Protein AF-A0A6C0FD14-F1 (afdb_monomer_lite)

Organism: NCBI:txid1070528

Sequence (147 aa):
MISNESLFLVFNALVGFFSDIILNIIAKHDIYKPITTLKLYFEDKTMFQAAFYALLTVVIIVGIIMKLFQLFYNKYLPETKKEIFIYFILTFIVGYIGDIVIYKLNIFPLLKTYYRVVGKGLWGSLAILFSVGVSLLGLYIYENNGI

Structure (mmCIF, N/CA/C/O backbone):
data_AF-A0A6C0FD14-F1
#
_entry.id   AF-A0A6C0FD14-F1
#
loop_
_atom_site.group_PDB
_atom_site.id
_atom_site.type_symbol
_atom_site.label_atom_id
_atom_site.label_alt_id
_atom_site.label_comp_id
_atom_site.label_asym_id
_atom_site.label_entity_id
_atom_site.label_seq_id
_atom_site.pdbx_PDB_ins_code
_atom_site.Cartn_x
_atom_site.Cartn_y
_atom_site.Cartn_z
_atom_site.occupancy
_atom_site.B_iso_or_equiv
_atom_site.auth_seq_id
_atom_site.auth_comp_id
_atom_site.auth_asym_id
_atom_site.auth_atom_id
_atom_site.pdbx_PDB_model_num
ATOM 1 N N . MET A 1 1 ? -15.537 20.453 5.844 1.00 65.56 1 MET A N 1
ATOM 2 C CA . MET A 1 1 ? -14.624 19.648 6.681 1.00 65.56 1 MET A CA 1
ATOM 3 C C . MET A 1 1 ? -14.379 18.341 5.951 1.00 65.56 1 MET A C 1
ATOM 5 O O . MET A 1 1 ? -15.350 17.747 5.496 1.00 65.56 1 MET A O 1
ATOM 9 N N . ILE A 1 2 ? -13.120 17.957 5.742 1.00 78.69 2 ILE A N 1
ATOM 10 C CA . ILE A 1 2 ? -12.774 16.654 5.152 1.00 78.69 2 ILE A CA 1
ATOM 11 C C . ILE A 1 2 ? -13.053 15.597 6.228 1.00 78.69 2 ILE A C 1
ATOM 13 O O . ILE A 1 2 ? -12.720 15.824 7.386 1.00 78.69 2 ILE A O 1
ATOM 17 N N . SER A 1 3 ? -13.717 14.493 5.878 1.00 92.19 3 SER A N 1
ATOM 18 C CA . SER A 1 3 ? -13.986 13.418 6.841 1.00 92.19 3 SER A CA 1
ATOM 19 C C . SER A 1 3 ? -12.723 12.594 7.109 1.00 92.19 3 SER A C 1
ATOM 21 O O . SER A 1 3 ? -11.836 12.536 6.251 1.00 92.19 3 SER A O 1
ATOM 23 N N . ASN A 1 4 ? -12.649 11.904 8.248 1.00 93.25 4 ASN A N 1
ATOM 24 C CA . ASN A 1 4 ? -11.488 11.074 8.594 1.00 93.25 4 ASN A CA 1
ATOM 25 C C . ASN A 1 4 ? -11.237 9.967 7.560 1.00 93.25 4 ASN A C 1
ATOM 27 O O . ASN A 1 4 ? -10.092 9.658 7.245 1.00 93.25 4 ASN A O 1
ATOM 31 N N . GLU A 1 5 ? -12.292 9.424 6.952 1.00 94.69 5 GLU A N 1
ATOM 32 C CA . GLU A 1 5 ? -12.212 8.447 5.861 1.00 94.69 5 GLU A CA 1
ATOM 33 C C . GLU A 1 5 ? -11.557 9.042 4.614 1.00 94.69 5 GLU A C 1
ATOM 35 O O . GLU A 1 5 ? -10.702 8.416 3.986 1.00 94.69 5 GLU A O 1
ATOM 40 N N . SER A 1 6 ? -11.949 10.267 4.265 1.00 94.75 6 SER A N 1
ATOM 41 C CA . SER A 1 6 ? -11.404 10.984 3.114 1.00 94.75 6 SER A CA 1
ATOM 42 C C . SER A 1 6 ? -9.935 11.334 3.349 1.00 94.75 6 SER A C 1
ATOM 44 O O . SER A 1 6 ? -9.102 11.125 2.469 1.00 94.75 6 SER A O 1
ATOM 46 N N . LEU A 1 7 ? -9.598 11.799 4.555 1.00 95.56 7 LEU A N 1
ATOM 47 C CA . LEU A 1 7 ? -8.223 12.102 4.943 1.00 95.56 7 LEU A CA 1
ATOM 48 C C . LEU A 1 7 ? -7.353 10.839 4.961 1.00 95.56 7 LEU A C 1
ATOM 50 O O . LEU A 1 7 ? -6.235 10.852 4.452 1.00 95.56 7 LEU A O 1
ATOM 54 N N . PHE A 1 8 ? -7.886 9.725 5.460 1.00 97.19 8 PHE A N 1
ATOM 55 C CA . PHE A 1 8 ? -7.204 8.436 5.458 1.00 97.19 8 PHE A CA 1
ATOM 56 C C . PHE A 1 8 ? -6.884 7.949 4.037 1.00 97.19 8 PHE A C 1
ATOM 58 O O . PHE A 1 8 ? -5.774 7.473 3.782 1.00 97.19 8 PHE A O 1
ATOM 65 N N . LEU A 1 9 ? -7.814 8.100 3.088 1.00 97.50 9 LEU A N 1
ATOM 66 C CA . LEU A 1 9 ? -7.558 7.794 1.677 1.00 97.50 9 LEU A CA 1
ATOM 67 C C . LEU A 1 9 ? -6.499 8.720 1.072 1.00 97.50 9 LEU A C 1
ATOM 69 O O . LEU A 1 9 ? -5.635 8.242 0.338 1.00 97.50 9 LEU A O 1
ATOM 73 N N . VAL A 1 10 ? -6.523 10.014 1.406 1.00 97.00 10 VAL A N 1
ATOM 74 C CA . VAL A 1 10 ? -5.500 10.978 0.969 1.00 97.00 10 VAL A CA 1
ATOM 75 C C . VAL A 1 10 ? -4.124 10.605 1.522 1.00 97.00 10 VAL A C 1
ATOM 77 O O . VAL A 1 10 ? -3.157 10.588 0.766 1.00 97.00 10 VAL A O 1
ATOM 80 N N . PHE A 1 11 ? -4.011 10.239 2.799 1.00 97.62 11 PHE A N 1
ATOM 81 C CA . PHE A 1 11 ? -2.741 9.786 3.372 1.00 97.62 11 PHE A CA 1
ATOM 82 C C . PHE A 1 11 ? -2.216 8.533 2.678 1.00 97.62 11 PHE A C 1
ATOM 84 O O . PHE A 1 11 ? -1.059 8.518 2.265 1.00 97.62 11 PHE A O 1
ATOM 91 N N . ASN A 1 12 ? -3.067 7.534 2.436 1.00 98.38 12 ASN A N 1
ATOM 92 C CA . ASN A 1 12 ? -2.657 6.339 1.698 1.00 98.38 12 ASN A CA 1
ATOM 93 C C . ASN A 1 12 ? -2.224 6.672 0.262 1.00 98.38 12 ASN A C 1
ATOM 95 O O . ASN A 1 12 ? -1.214 6.158 -0.217 1.00 98.38 12 ASN A O 1
ATOM 99 N N . ALA A 1 13 ? -2.948 7.566 -0.415 1.00 97.81 13 ALA A N 1
ATOM 100 C CA . ALA A 1 13 ? -2.601 8.042 -1.750 1.00 97.81 13 ALA A CA 1
ATOM 101 C C . ALA A 1 13 ? -1.205 8.687 -1.779 1.00 97.81 13 ALA A C 1
ATOM 103 O O . ALA A 1 13 ? -0.388 8.356 -2.640 1.00 97.81 13 ALA A O 1
ATOM 104 N N . LEU A 1 14 ? -0.914 9.566 -0.814 1.00 97.94 14 LEU A N 1
ATOM 105 C CA . LEU A 1 14 ? 0.383 10.231 -0.684 1.00 97.94 14 LEU A CA 1
ATOM 106 C C . LEU A 1 14 ? 1.497 9.239 -0.343 1.00 97.94 14 LEU A C 1
ATOM 108 O O . LEU A 1 14 ? 2.557 9.286 -0.967 1.00 97.94 14 LEU A O 1
ATOM 112 N N . VAL A 1 15 ? 1.263 8.316 0.596 1.00 97.88 15 VAL A N 1
ATOM 113 C CA . VAL A 1 15 ? 2.246 7.281 0.945 1.00 97.88 15 VAL A CA 1
ATOM 114 C C . VAL A 1 15 ? 2.561 6.419 -0.275 1.00 97.88 15 VAL A C 1
ATOM 116 O O . VAL A 1 15 ? 3.738 6.214 -0.566 1.00 97.88 15 VAL A O 1
ATOM 119 N N . GLY A 1 16 ? 1.553 5.975 -1.029 1.00 97.44 16 GLY A N 1
ATOM 120 C CA . GLY A 1 16 ? 1.747 5.223 -2.272 1.00 97.44 16 GLY A CA 1
ATOM 121 C C . GLY A 1 16 ? 2.559 5.997 -3.311 1.00 97.44 16 GLY A C 1
ATOM 122 O O . GLY A 1 16 ? 3.534 5.473 -3.847 1.00 97.44 16 GLY A O 1
ATOM 123 N N . PHE A 1 17 ? 2.206 7.263 -3.543 1.00 97.88 17 PHE A N 1
ATOM 124 C CA . PHE A 1 17 ? 2.885 8.132 -4.504 1.00 97.88 17 PHE A CA 1
ATOM 125 C C . PHE A 1 17 ? 4.366 8.344 -4.160 1.00 97.88 17 PHE A C 1
ATOM 127 O O . PHE A 1 17 ? 5.247 8.078 -4.978 1.00 97.88 17 PHE A O 1
ATOM 134 N N . PHE A 1 18 ? 4.666 8.797 -2.940 1.00 97.62 18 PHE A N 1
ATOM 135 C CA . PHE A 1 18 ? 6.042 9.097 -2.543 1.00 97.62 18 PHE A CA 1
ATOM 136 C C . PHE A 1 18 ? 6.886 7.836 -2.349 1.00 97.62 18 PHE A C 1
ATOM 138 O O . PHE A 1 18 ? 8.071 7.848 -2.685 1.00 97.62 18 PHE A O 1
ATOM 145 N N . SER A 1 19 ? 6.296 6.735 -1.873 1.00 96.50 19 SER A N 1
ATOM 146 C CA . SER A 1 19 ? 7.019 5.462 -1.759 1.00 96.50 19 SER A CA 1
ATOM 147 C C . SER A 1 19 ? 7.469 4.955 -3.127 1.00 96.50 19 SER A C 1
ATOM 149 O O . SER A 1 19 ? 8.597 4.489 -3.256 1.00 96.50 19 SER A O 1
ATOM 151 N N . ASP A 1 20 ? 6.637 5.091 -4.163 1.00 95.88 20 ASP A N 1
ATOM 152 C CA . ASP A 1 20 ? 6.995 4.680 -5.523 1.00 95.88 20 ASP A CA 1
ATOM 153 C C . ASP A 1 20 ? 8.093 5.572 -6.132 1.00 95.88 20 ASP A C 1
ATOM 155 O O . ASP A 1 20 ? 9.013 5.064 -6.772 1.00 95.88 20 ASP A O 1
ATOM 159 N N . ILE A 1 21 ? 8.092 6.882 -5.839 1.00 95.94 21 ILE A N 1
ATOM 160 C CA . ILE A 1 21 ? 9.207 7.786 -6.188 1.00 95.94 21 ILE A CA 1
ATOM 161 C C . ILE A 1 21 ? 10.515 7.314 -5.545 1.00 95.94 21 ILE A C 1
ATOM 163 O O . ILE A 1 21 ? 11.538 7.202 -6.225 1.00 95.94 21 ILE A O 1
ATOM 167 N N . ILE A 1 22 ? 10.490 7.022 -4.243 1.00 94.62 22 ILE A N 1
ATOM 168 C CA . ILE A 1 22 ? 11.669 6.549 -3.510 1.00 94.62 22 ILE A CA 1
ATOM 169 C C . ILE A 1 22 ? 12.143 5.209 -4.086 1.00 94.62 22 ILE A C 1
ATOM 171 O O . ILE A 1 22 ? 13.332 5.048 -4.363 1.00 94.62 22 ILE A O 1
ATOM 175 N N . LEU A 1 23 ? 11.228 4.270 -4.344 1.00 93.69 23 LEU A N 1
ATOM 176 C CA . LEU A 1 23 ? 11.544 2.984 -4.969 1.00 93.69 23 LEU A CA 1
ATOM 177 C C . LEU A 1 23 ? 12.154 3.154 -6.364 1.00 93.69 23 LEU A C 1
ATOM 179 O O . LEU A 1 23 ? 13.116 2.457 -6.681 1.00 93.69 23 LEU A O 1
ATOM 183 N N . ASN A 1 24 ? 11.666 4.100 -7.171 1.00 93.94 24 ASN A N 1
ATOM 184 C CA . ASN A 1 24 ? 12.225 4.416 -8.488 1.00 93.94 24 ASN A CA 1
ATOM 185 C C . ASN A 1 24 ? 13.683 4.883 -8.387 1.00 93.94 24 ASN A C 1
ATOM 187 O O . ASN A 1 24 ? 14.538 4.430 -9.151 1.00 93.94 24 ASN A O 1
ATOM 191 N N . ILE A 1 25 ? 13.981 5.754 -7.420 1.00 91.88 25 ILE A N 1
ATOM 192 C CA . ILE A 1 25 ? 15.342 6.241 -7.171 1.00 91.88 25 ILE A CA 1
ATOM 193 C C . ILE A 1 25 ? 16.240 5.087 -6.713 1.00 91.88 25 ILE A C 1
ATOM 195 O O . ILE A 1 25 ? 17.315 4.886 -7.282 1.00 91.88 25 ILE A O 1
ATOM 199 N N . ILE A 1 26 ? 15.804 4.294 -5.731 1.00 92.00 26 ILE A N 1
ATOM 200 C CA . ILE A 1 26 ? 16.597 3.182 -5.181 1.00 92.00 26 ILE A CA 1
ATOM 201 C C . ILE A 1 26 ? 16.857 2.109 -6.249 1.00 92.00 26 ILE A C 1
ATOM 203 O O . ILE A 1 26 ? 17.984 1.629 -6.369 1.00 92.00 26 ILE A O 1
ATOM 207 N N . ALA A 1 27 ? 15.859 1.773 -7.071 1.00 90.88 27 ALA A N 1
ATOM 208 C CA . ALA A 1 27 ? 15.975 0.758 -8.122 1.00 90.88 27 ALA A CA 1
ATOM 209 C C . ALA A 1 27 ? 17.055 1.078 -9.170 1.00 90.88 27 ALA A C 1
ATOM 211 O O . ALA A 1 27 ? 17.569 0.168 -9.820 1.00 90.88 27 ALA A O 1
ATOM 212 N N . LYS A 1 28 ? 17.440 2.351 -9.319 1.00 88.75 28 LYS A N 1
ATOM 213 C CA . LYS A 1 28 ? 18.489 2.785 -10.255 1.00 88.75 28 LYS A CA 1
ATOM 214 C C . LYS A 1 28 ? 19.915 2.623 -9.724 1.00 88.75 28 LYS A C 1
ATOM 216 O O . LYS A 1 28 ? 20.839 2.646 -10.529 1.00 88.75 28 LYS A O 1
ATOM 221 N N . HIS A 1 29 ? 20.097 2.436 -8.417 1.00 85.50 29 HIS A N 1
ATOM 222 C CA . HIS A 1 29 ? 21.415 2.430 -7.766 1.00 85.50 29 HIS A CA 1
ATOM 223 C C . HIS A 1 29 ? 21.971 1.020 -7.479 1.00 85.50 29 HIS A C 1
ATOM 225 O O . HIS A 1 29 ? 22.976 0.897 -6.792 1.00 85.50 29 HIS A O 1
ATOM 231 N N . ASP A 1 30 ? 21.315 -0.035 -7.981 1.00 79.62 30 ASP A N 1
ATOM 232 C CA . ASP A 1 30 ? 21.678 -1.457 -7.810 1.00 79.62 30 ASP A CA 1
ATOM 233 C C . ASP A 1 30 ? 22.083 -1.869 -6.377 1.00 79.62 30 ASP A C 1
ATOM 235 O O . ASP A 1 30 ? 23.007 -2.645 -6.149 1.00 79.62 30 ASP A O 1
ATOM 239 N N . ILE A 1 31 ? 21.382 -1.320 -5.380 1.00 80.06 31 ILE A N 1
ATOM 240 C CA . ILE A 1 31 ? 21.702 -1.520 -3.957 1.00 80.06 31 ILE A CA 1
ATOM 241 C C . ILE A 1 31 ? 21.236 -2.902 -3.474 1.00 80.06 31 ILE A C 1
ATOM 243 O O . ILE A 1 31 ? 21.873 -3.534 -2.634 1.00 80.06 31 ILE A O 1
ATOM 247 N N . TYR A 1 32 ? 20.100 -3.382 -3.987 1.00 81.62 32 TYR A N 1
ATOM 248 C CA . TYR A 1 32 ? 19.479 -4.629 -3.549 1.00 81.62 32 TYR A CA 1
ATOM 249 C C . TYR A 1 32 ? 18.764 -5.306 -4.715 1.00 81.62 32 TYR A C 1
ATOM 251 O O . TYR A 1 32 ? 17.769 -4.784 -5.216 1.00 81.62 32 TYR A O 1
ATOM 259 N N . LYS A 1 33 ? 19.241 -6.495 -5.111 1.00 82.25 33 LYS A N 1
ATOM 260 C CA . LYS A 1 33 ? 18.805 -7.210 -6.327 1.00 82.25 33 LYS A CA 1
ATOM 261 C C . LYS A 1 33 ? 17.280 -7.275 -6.521 1.00 82.25 33 LYS A C 1
ATOM 263 O O . LYS A 1 33 ? 16.829 -6.976 -7.626 1.00 82.25 33 LYS A O 1
ATOM 268 N N . PRO A 1 34 ? 16.464 -7.614 -5.501 1.00 84.88 34 PRO A N 1
ATOM 269 C CA . PRO A 1 34 ? 15.008 -7.542 -5.613 1.00 84.88 34 PRO A CA 1
ATOM 270 C C . PRO A 1 34 ? 14.480 -6.178 -6.059 1.00 84.88 34 PRO A C 1
ATOM 272 O O . PRO A 1 34 ? 13.684 -6.113 -6.990 1.00 84.88 34 PRO A O 1
ATOM 275 N N . ILE A 1 35 ? 14.952 -5.088 -5.455 1.00 84.25 35 ILE A N 1
ATOM 276 C CA . ILE A 1 35 ? 14.527 -3.730 -5.815 1.00 84.25 35 ILE A CA 1
ATOM 277 C C . ILE A 1 35 ? 15.102 -3.331 -7.179 1.00 84.25 35 ILE A C 1
ATOM 279 O O . ILE A 1 35 ? 14.382 -2.742 -7.980 1.00 84.25 35 ILE A O 1
ATOM 283 N N . THR A 1 36 ? 16.338 -3.721 -7.510 1.00 89.50 36 THR A N 1
ATOM 284 C CA . THR A 1 36 ? 16.928 -3.466 -8.836 1.00 89.50 36 THR A CA 1
ATOM 285 C C . THR A 1 36 ? 16.067 -4.045 -9.961 1.00 89.50 36 THR A C 1
ATOM 287 O O . THR A 1 36 ? 15.963 -3.451 -11.031 1.00 89.50 36 THR A O 1
ATOM 290 N N . THR A 1 37 ? 15.376 -5.169 -9.744 1.00 89.19 37 THR A N 1
ATOM 291 C CA . THR A 1 37 ? 14.507 -5.751 -10.786 1.00 89.19 37 THR A CA 1
ATOM 292 C C . THR A 1 37 ? 13.282 -4.891 -11.127 1.00 89.19 37 THR A C 1
ATOM 294 O O . THR A 1 37 ? 12.725 -5.042 -12.216 1.00 89.19 37 THR A O 1
ATOM 297 N N . LEU A 1 38 ? 12.906 -3.934 -10.266 1.00 89.38 38 LEU A N 1
ATOM 298 C CA . LEU A 1 38 ? 11.887 -2.919 -10.567 1.00 89.38 38 LEU A CA 1
ATOM 299 C C . LEU A 1 38 ? 12.374 -1.869 -11.570 1.00 89.38 38 LEU A C 1
ATOM 301 O O . LEU A 1 38 ? 11.550 -1.158 -12.139 1.00 89.38 38 LEU A O 1
ATOM 305 N N . LYS A 1 39 ? 13.682 -1.773 -11.834 1.00 91.00 39 LYS A N 1
ATOM 306 C CA . LYS A 1 39 ? 14.248 -0.812 -12.790 1.00 91.00 39 LYS A CA 1
ATOM 307 C C . LYS A 1 39 ? 13.552 -0.886 -14.149 1.00 91.00 39 LYS A C 1
ATOM 309 O O . LYS A 1 39 ? 13.128 0.141 -14.660 1.00 91.00 39 LYS A O 1
ATOM 314 N N . LEU A 1 40 ? 13.322 -2.098 -14.661 1.00 89.00 40 LEU A N 1
ATOM 315 C CA . LEU A 1 40 ? 12.613 -2.309 -15.928 1.00 89.00 40 LEU A CA 1
ATOM 316 C C . LEU A 1 40 ? 11.184 -1.751 -15.902 1.00 89.00 40 LEU A C 1
ATOM 318 O O . LEU A 1 40 ? 10.734 -1.166 -16.876 1.00 89.00 40 LEU A O 1
ATOM 322 N N . TYR A 1 41 ? 10.472 -1.900 -14.782 1.00 90.12 41 TYR A N 1
ATOM 323 C CA . TYR A 1 41 ? 9.137 -1.323 -14.606 1.00 90.12 41 TYR A CA 1
ATOM 324 C C . TYR A 1 41 ? 9.164 0.214 -14.602 1.00 90.12 41 TYR A C 1
ATOM 326 O O . TYR A 1 41 ? 8.226 0.846 -15.087 1.00 90.12 41 TYR A O 1
ATOM 334 N N . PHE A 1 42 ? 10.230 0.809 -14.067 1.00 92.44 42 PHE A N 1
ATOM 335 C CA . PHE A 1 42 ? 10.390 2.256 -13.946 1.00 92.44 42 PHE A CA 1
ATOM 336 C C . PHE A 1 42 ? 10.984 2.944 -15.178 1.00 92.44 42 PHE A C 1
ATOM 338 O O . PHE A 1 42 ? 10.860 4.159 -15.282 1.00 92.44 42 PHE A O 1
ATOM 345 N N . GLU A 1 43 ? 11.642 2.220 -16.081 1.00 90.50 43 GLU A N 1
ATOM 346 C CA . GLU A 1 43 ? 12.242 2.789 -17.299 1.00 90.50 43 GLU A CA 1
ATOM 347 C C . GLU A 1 43 ? 11.225 3.027 -18.422 1.00 90.50 43 GLU A C 1
ATOM 349 O O . GLU A 1 43 ? 11.418 3.915 -19.245 1.00 90.50 43 GLU A O 1
ATOM 354 N N . ASP A 1 44 ? 10.119 2.283 -18.427 1.00 89.06 44 ASP A N 1
ATOM 355 C CA . ASP A 1 44 ? 9.057 2.356 -19.445 1.00 89.06 44 ASP A CA 1
ATOM 356 C C . ASP A 1 44 ? 8.136 3.578 -19.305 1.00 89.06 44 ASP A C 1
ATOM 358 O O . ASP A 1 44 ? 7.296 3.857 -20.157 1.00 89.06 44 ASP A O 1
ATOM 362 N N . LYS A 1 45 ? 8.269 4.327 -18.210 1.00 90.44 45 LYS A N 1
ATOM 363 C CA . LYS A 1 45 ? 7.394 5.452 -17.880 1.00 90.44 45 LYS A CA 1
ATOM 364 C C . LYS A 1 45 ? 8.122 6.501 -17.066 1.00 90.44 45 LYS A C 1
ATOM 366 O O . LYS A 1 45 ? 9.149 6.241 -16.443 1.00 90.44 45 LYS A O 1
ATOM 371 N N . THR A 1 46 ? 7.581 7.714 -17.044 1.00 93.31 46 THR A N 1
ATOM 372 C CA . THR A 1 46 ? 8.165 8.763 -16.206 1.00 93.31 46 THR A CA 1
ATOM 373 C C . THR A 1 46 ? 7.975 8.430 -14.726 1.00 93.31 46 THR A C 1
ATOM 375 O O . THR A 1 46 ? 7.024 7.751 -14.334 1.00 93.31 46 THR A O 1
ATOM 378 N N . MET A 1 47 ? 8.870 8.942 -13.878 1.00 93.75 47 MET A N 1
ATOM 379 C CA . MET A 1 47 ? 8.781 8.765 -12.423 1.00 93.75 47 MET A CA 1
ATOM 380 C C . MET A 1 47 ? 7.413 9.200 -11.879 1.00 93.75 47 MET A C 1
ATOM 382 O O . MET A 1 47 ? 6.811 8.488 -11.083 1.00 93.75 47 MET A O 1
ATOM 386 N N . PHE A 1 48 ? 6.894 10.332 -12.362 1.00 94.25 48 PHE A N 1
ATOM 387 C CA . PHE A 1 48 ? 5.577 10.828 -11.973 1.00 94.25 48 PHE A CA 1
ATOM 388 C C . PHE A 1 48 ? 4.447 9.887 -12.414 1.00 94.25 48 PHE A C 1
ATOM 390 O O . PHE A 1 48 ? 3.535 9.623 -11.638 1.00 94.25 48 PHE A O 1
ATOM 397 N N . GLN A 1 49 ? 4.505 9.352 -13.640 1.00 95.19 49 GLN A N 1
ATOM 398 C CA . GLN A 1 49 ? 3.504 8.399 -14.134 1.00 95.19 49 GLN A CA 1
ATOM 399 C C . GLN A 1 49 ? 3.483 7.110 -13.307 1.00 95.19 49 GLN A C 1
ATOM 401 O O . GLN A 1 49 ? 2.405 6.642 -12.945 1.00 95.19 49 GLN A O 1
ATOM 406 N N . ALA A 1 50 ? 4.652 6.548 -12.983 1.00 94.19 50 ALA A N 1
ATOM 407 C CA . ALA A 1 50 ? 4.744 5.370 -12.120 1.00 94.19 50 ALA A CA 1
ATOM 408 C C . ALA A 1 50 ? 4.121 5.640 -10.742 1.00 94.19 50 ALA A C 1
ATOM 410 O O . ALA A 1 50 ? 3.230 4.898 -10.319 1.00 94.19 50 ALA A O 1
ATOM 411 N N . ALA A 1 51 ? 4.489 6.767 -10.127 1.00 96.19 51 ALA A N 1
ATOM 412 C CA . ALA A 1 51 ? 3.988 7.164 -8.818 1.00 96.19 51 ALA A CA 1
ATOM 413 C C . ALA A 1 51 ? 2.476 7.408 -8.819 1.00 96.19 51 ALA A C 1
ATOM 415 O O . ALA A 1 51 ? 1.774 7.037 -7.878 1.00 96.19 51 ALA A O 1
ATOM 416 N N . PHE A 1 52 ? 1.945 7.975 -9.902 1.00 96.88 52 PHE A N 1
ATOM 417 C CA . PHE A 1 52 ? 0.511 8.165 -10.072 1.00 96.88 52 PHE A CA 1
ATOM 418 C C . PHE A 1 52 ? -0.240 6.830 -10.205 1.00 96.88 52 PHE A C 1
ATOM 420 O O . PHE A 1 52 ? -1.301 6.656 -9.607 1.00 96.88 52 PHE A O 1
ATOM 427 N N . TYR A 1 53 ? 0.314 5.847 -10.922 1.00 95.44 53 TYR A N 1
ATOM 428 C CA . TYR A 1 53 ? -0.272 4.503 -10.973 1.00 95.44 53 TYR A CA 1
ATOM 429 C C . TYR A 1 53 ? -0.225 3.788 -9.621 1.00 95.44 53 TYR A C 1
ATOM 431 O O . TYR A 1 53 ? -1.193 3.111 -9.261 1.00 95.44 53 TYR A O 1
ATOM 439 N N . ALA A 1 54 ? 0.859 3.953 -8.860 1.00 96.00 54 ALA A N 1
ATOM 440 C CA . ALA A 1 54 ? 0.960 3.425 -7.504 1.00 96.00 54 ALA A CA 1
ATOM 441 C C . ALA A 1 54 ? -0.104 4.048 -6.589 1.00 96.00 54 ALA A C 1
ATOM 443 O O . ALA A 1 54 ? -0.840 3.317 -5.927 1.00 96.00 54 ALA A O 1
ATOM 444 N N . LEU A 1 55 ? -0.265 5.375 -6.636 1.00 97.50 55 LEU A N 1
ATOM 445 C CA . LEU A 1 55 ? -1.323 6.100 -5.928 1.00 97.50 55 LEU A CA 1
ATOM 446 C C . LEU A 1 55 ? -2.707 5.521 -6.238 1.00 97.50 55 LEU A C 1
ATOM 448 O O . LEU A 1 55 ? -3.441 5.167 -5.316 1.00 97.50 55 LEU A O 1
ATOM 452 N N . LEU A 1 56 ? -3.061 5.391 -7.521 1.00 97.50 56 LEU A N 1
ATOM 453 C CA . LEU A 1 56 ? -4.372 4.867 -7.921 1.00 97.50 56 LEU A CA 1
ATOM 454 C C . LEU A 1 56 ? -4.582 3.435 -7.421 1.00 97.50 56 LEU A C 1
ATOM 456 O O . LEU A 1 56 ? -5.648 3.108 -6.901 1.00 97.50 56 LEU A O 1
ATOM 460 N N . THR A 1 57 ? -3.554 2.595 -7.541 1.00 96.69 57 THR A N 1
ATOM 461 C CA . THR A 1 57 ? -3.601 1.199 -7.092 1.00 96.69 57 THR A CA 1
ATOM 462 C C . THR A 1 57 ? -3.844 1.115 -5.585 1.00 96.69 57 THR A C 1
ATOM 464 O O . THR A 1 57 ? -4.719 0.369 -5.145 1.00 96.69 57 THR A O 1
ATOM 467 N N . VAL A 1 58 ? -3.124 1.917 -4.795 1.00 97.94 58 VAL A N 1
ATOM 468 C CA . VAL A 1 58 ? -3.293 1.978 -3.338 1.00 97.94 58 VAL A CA 1
ATOM 469 C C . VAL A 1 58 ? -4.696 2.458 -2.974 1.00 97.94 58 VAL A C 1
ATOM 471 O O . VAL A 1 58 ? -5.361 1.802 -2.178 1.00 97.94 58 VAL A O 1
ATOM 474 N N . VAL A 1 59 ? -5.187 3.541 -3.584 1.00 98.12 59 VAL A N 1
ATOM 475 C CA . VAL A 1 59 ? -6.534 4.076 -3.306 1.00 98.12 59 VAL A CA 1
ATOM 476 C C . VAL A 1 59 ? -7.619 3.036 -3.584 1.00 98.12 59 VAL A C 1
ATOM 478 O O . VAL A 1 59 ? -8.518 2.859 -2.764 1.00 98.12 59 VAL A O 1
ATOM 481 N N . ILE A 1 60 ? -7.525 2.310 -4.702 1.00 97.94 60 ILE A N 1
ATOM 482 C CA . ILE A 1 60 ? -8.496 1.264 -5.053 1.00 97.94 60 ILE A CA 1
ATOM 483 C C . ILE A 1 60 ? -8.466 0.130 -4.023 1.00 97.94 60 ILE A C 1
ATOM 485 O O . ILE A 1 60 ? -9.515 -0.255 -3.503 1.00 97.94 60 ILE A O 1
ATOM 489 N N . ILE A 1 61 ? -7.281 -0.396 -3.699 1.00 98.00 61 ILE A N 1
ATOM 490 C CA . ILE A 1 61 ? -7.145 -1.515 -2.756 1.00 98.00 61 ILE A CA 1
ATOM 491 C C . ILE A 1 61 ? -7.607 -1.103 -1.352 1.00 98.00 61 ILE A C 1
ATOM 493 O O . ILE A 1 61 ? -8.362 -1.838 -0.715 1.00 98.00 61 ILE A O 1
ATOM 497 N N . VAL A 1 62 ? -7.218 0.082 -0.880 1.00 98.25 62 VAL A N 1
ATOM 498 C CA . VAL A 1 62 ? -7.636 0.607 0.428 1.00 98.25 62 VAL A CA 1
ATOM 499 C C . VAL A 1 62 ? -9.142 0.863 0.462 1.00 98.25 62 VAL A C 1
ATOM 501 O O . VAL A 1 62 ? -9.788 0.501 1.442 1.00 98.25 62 VAL A O 1
ATOM 504 N N . GLY A 1 63 ? -9.735 1.382 -0.615 1.00 98.00 63 GLY A N 1
ATOM 505 C CA . GLY A 1 63 ? -11.187 1.534 -0.726 1.00 98.00 63 GLY A CA 1
ATOM 506 C C . GLY A 1 63 ? -11.937 0.203 -0.589 1.00 98.00 63 GLY A C 1
ATOM 507 O O . GLY A 1 63 ? -12.957 0.136 0.101 1.00 98.00 63 GLY A O 1
ATOM 508 N N . ILE A 1 64 ? -11.407 -0.879 -1.173 1.00 98.00 64 ILE A N 1
ATOM 509 C CA . ILE A 1 64 ? -11.951 -2.237 -1.001 1.00 98.00 64 ILE A CA 1
ATOM 510 C C . ILE A 1 64 ? -11.827 -2.691 0.458 1.00 98.00 64 ILE A C 1
ATOM 512 O O . ILE A 1 64 ? -12.797 -3.205 1.015 1.00 98.00 64 ILE A O 1
ATOM 516 N N . ILE A 1 65 ? -10.673 -2.476 1.097 1.00 98.19 65 ILE A N 1
ATOM 517 C CA . ILE A 1 65 ? -10.452 -2.824 2.512 1.00 98.19 65 ILE A CA 1
ATOM 518 C C . ILE A 1 65 ? -11.457 -2.096 3.409 1.00 98.19 65 ILE A C 1
ATOM 520 O O . ILE A 1 65 ? -12.124 -2.740 4.216 1.00 98.19 65 ILE A O 1
ATOM 524 N N . MET A 1 66 ? -11.620 -0.784 3.227 1.00 98.12 66 MET A N 1
ATOM 525 C CA . MET A 1 66 ? -12.573 0.032 3.987 1.00 98.12 66 MET A CA 1
ATOM 526 C C . MET A 1 66 ? -14.005 -0.478 3.818 1.00 98.12 66 MET A C 1
ATOM 528 O O . MET A 1 66 ? -14.751 -0.569 4.791 1.00 98.12 66 MET A O 1
ATOM 532 N N . LYS A 1 67 ? -14.400 -0.846 2.593 1.00 97.81 67 LYS A N 1
ATOM 533 C CA . LYS A 1 67 ? -15.730 -1.406 2.323 1.00 97.81 67 LYS A CA 1
ATOM 534 C C . LYS A 1 67 ? -15.936 -2.766 2.972 1.00 97.81 67 LYS A C 1
ATOM 536 O O . LYS A 1 67 ? -16.982 -2.990 3.571 1.00 97.81 67 LYS A O 1
ATOM 541 N N . LEU A 1 68 ? -14.951 -3.655 2.898 1.00 97.44 68 LEU A N 1
ATOM 542 C CA . LEU A 1 68 ? -15.018 -4.947 3.577 1.00 97.44 68 LEU A CA 1
ATOM 543 C C . LEU A 1 68 ? -15.104 -4.763 5.093 1.00 97.44 68 LEU A C 1
ATOM 545 O O . LEU A 1 68 ? -15.936 -5.396 5.733 1.00 97.44 68 LEU A O 1
ATOM 549 N N . PHE A 1 69 ? -14.317 -3.853 5.662 1.00 97.62 69 PHE A N 1
ATOM 550 C CA . PHE A 1 69 ? -14.374 -3.549 7.088 1.00 97.62 69 PHE A CA 1
ATOM 551 C C . PHE A 1 69 ? -15.741 -2.985 7.504 1.00 97.62 69 PHE A C 1
ATOM 553 O O . PHE A 1 69 ? -16.305 -3.431 8.505 1.00 97.62 69 PHE A O 1
ATOM 560 N N . GLN A 1 70 ? -16.329 -2.107 6.683 1.00 97.25 70 GLN A N 1
ATOM 561 C CA . GLN A 1 70 ? -17.687 -1.594 6.878 1.00 97.25 70 GLN A CA 1
ATOM 562 C C . GLN A 1 70 ? -18.727 -2.716 6.943 1.00 97.25 70 GLN A C 1
ATOM 564 O O . GLN A 1 70 ? -19.619 -2.657 7.784 1.00 97.25 70 GLN A O 1
ATOM 569 N N . LEU A 1 71 ? -18.609 -3.754 6.112 1.00 96.56 71 LEU A N 1
ATOM 570 C CA . LEU A 1 71 ? -19.537 -4.889 6.146 1.00 96.56 71 LEU A CA 1
ATOM 571 C C . LEU A 1 71 ? -19.459 -5.685 7.458 1.00 96.56 71 LEU A C 1
ATOM 573 O O . LEU A 1 71 ? -20.469 -6.238 7.883 1.00 96.56 71 LEU A O 1
ATOM 577 N N . PHE A 1 72 ? -18.293 -5.733 8.110 1.00 94.31 72 PHE A N 1
ATOM 578 C CA . PHE A 1 72 ? -18.105 -6.472 9.364 1.00 94.31 72 PHE A CA 1
ATOM 579 C C . PHE A 1 72 ? -18.387 -5.640 10.624 1.00 94.31 72 PHE A C 1
ATOM 581 O O . PHE A 1 72 ? -18.862 -6.192 11.614 1.00 94.31 72 PHE A O 1
ATOM 588 N N . TYR A 1 73 ? -18.090 -4.336 10.604 1.00 95.12 73 TYR A N 1
ATOM 589 C CA . TYR A 1 73 ? -18.109 -3.467 11.793 1.00 95.12 73 TYR A CA 1
ATOM 590 C C . TYR A 1 73 ? -19.053 -2.262 11.688 1.00 95.12 73 TYR A C 1
ATOM 592 O O . TYR A 1 73 ? -19.143 -1.480 12.630 1.00 95.12 73 TYR A O 1
ATOM 600 N N . ASN A 1 74 ? -19.753 -2.093 10.561 1.00 95.50 74 ASN A N 1
ATOM 601 C CA . ASN A 1 74 ? -20.629 -0.952 10.262 1.00 95.50 74 ASN A CA 1
ATOM 602 C C . ASN A 1 74 ? -19.938 0.430 10.340 1.00 95.50 74 ASN A C 1
ATOM 604 O O . ASN A 1 74 ? -20.590 1.454 10.529 1.00 95.50 74 ASN A O 1
ATOM 608 N N . LYS A 1 75 ? -18.612 0.462 10.171 1.00 95.25 75 LYS A N 1
ATOM 609 C CA . LYS A 1 75 ? -17.771 1.667 10.089 1.00 95.25 75 LYS A CA 1
ATOM 610 C C . LYS A 1 75 ? -16.581 1.423 9.166 1.00 95.25 75 LYS A C 1
ATOM 612 O O . LYS A 1 75 ? -16.194 0.278 8.959 1.00 95.25 75 LYS A O 1
ATOM 617 N N . TYR A 1 76 ? -16.009 2.480 8.596 1.00 96.06 76 TYR A N 1
ATOM 618 C CA . TYR A 1 76 ? -14.938 2.359 7.596 1.00 96.06 76 TYR A CA 1
ATOM 619 C C . TYR A 1 76 ? -13.531 2.262 8.183 1.00 96.06 76 TYR A C 1
ATOM 621 O O . TYR A 1 76 ? -12.639 1.746 7.513 1.00 96.06 76 TYR A O 1
ATOM 629 N N . LEU A 1 77 ? -13.333 2.761 9.404 1.00 96.81 77 LEU A N 1
ATOM 630 C CA . LEU A 1 77 ? -12.034 2.832 10.063 1.00 96.81 77 LEU A CA 1
ATOM 631 C C . LEU A 1 77 ? -12.073 2.120 11.421 1.00 96.81 77 LEU A C 1
ATOM 633 O O . LEU A 1 77 ? -13.124 2.088 12.069 1.00 96.81 77 LEU A O 1
ATOM 637 N N . PRO A 1 78 ? -10.951 1.525 11.854 1.00 96.81 78 PRO A N 1
ATOM 638 C CA . PRO A 1 78 ? -10.850 0.903 13.163 1.00 96.81 78 PRO A CA 1
ATOM 639 C C . PRO A 1 78 ? -10.638 1.963 14.254 1.00 96.81 78 PRO A C 1
ATOM 641 O O . PRO A 1 78 ? -9.876 2.906 14.072 1.00 96.81 78 PRO A O 1
ATOM 644 N N . GLU A 1 79 ? -11.251 1.765 15.416 1.00 93.94 79 GLU A N 1
ATOM 645 C CA . GLU A 1 79 ? -11.160 2.672 16.575 1.00 93.94 79 GLU A CA 1
ATOM 646 C C . GLU A 1 79 ? -10.543 1.964 17.788 1.00 93.94 79 GLU A C 1
ATOM 648 O O . GLU A 1 79 ? -9.833 2.566 18.592 1.00 93.94 79 GLU A O 1
ATOM 653 N N . THR A 1 80 ? -10.784 0.657 17.933 1.00 95.19 80 THR A N 1
ATOM 654 C CA . THR A 1 80 ? -10.251 -0.126 19.056 1.00 95.19 80 THR A CA 1
ATOM 655 C C . THR A 1 80 ? -8.992 -0.898 18.668 1.00 95.19 80 THR A C 1
ATOM 657 O O . THR A 1 80 ? -8.803 -1.291 17.520 1.00 95.19 80 THR A O 1
ATOM 660 N N . LYS A 1 81 ? -8.134 -1.225 19.645 1.00 94.31 81 LYS A N 1
ATOM 661 C CA . LYS A 1 81 ? -6.922 -2.039 19.402 1.00 94.31 81 LYS A CA 1
ATOM 662 C C . LYS A 1 81 ? -7.230 -3.377 18.715 1.00 94.31 81 LYS A C 1
ATOM 664 O O . LYS A 1 81 ? -6.471 -3.824 17.860 1.00 94.31 81 LYS A O 1
ATOM 669 N N . LYS A 1 82 ? -8.355 -4.005 19.077 1.00 96.06 82 LYS A N 1
ATOM 670 C CA . LYS A 1 82 ? -8.818 -5.261 18.468 1.00 96.06 82 LYS A CA 1
ATOM 671 C C . LYS A 1 82 ? -9.209 -5.056 17.006 1.00 96.06 82 LYS A C 1
ATOM 673 O O . LYS A 1 82 ? -8.852 -5.868 16.159 1.00 96.06 82 LYS A O 1
ATOM 678 N N . GLU A 1 83 ? -9.918 -3.973 16.713 1.00 97.19 83 GLU A N 1
ATOM 679 C CA . GLU A 1 83 ? -10.288 -3.610 15.348 1.00 97.19 83 GLU A CA 1
ATOM 680 C C . GLU A 1 83 ? -9.070 -3.276 14.499 1.00 97.19 83 GLU A C 1
ATOM 682 O O . GLU A 1 83 ? -9.002 -3.763 13.383 1.00 97.19 83 GLU A O 1
ATOM 687 N N . ILE A 1 84 ? -8.085 -2.537 15.021 1.00 97.12 84 ILE A N 1
ATOM 688 C CA . ILE A 1 84 ? -6.835 -2.230 14.304 1.00 97.12 84 ILE A CA 1
ATOM 689 C C . ILE A 1 84 ? -6.114 -3.524 13.915 1.00 97.12 84 ILE A C 1
ATOM 691 O O . ILE A 1 84 ? -5.691 -3.685 12.772 1.00 97.12 84 ILE A O 1
ATOM 695 N N . PHE A 1 85 ? -6.015 -4.478 14.844 1.00 97.50 85 PHE A N 1
ATOM 696 C CA . PHE A 1 85 ? -5.407 -5.777 14.564 1.00 97.50 85 PHE A CA 1
ATOM 697 C C . PHE A 1 85 ? -6.141 -6.528 13.440 1.00 97.50 85 PHE A C 1
ATOM 699 O O . PHE A 1 85 ? -5.514 -7.027 12.506 1.00 97.50 85 PHE A O 1
ATOM 706 N N . ILE A 1 86 ? -7.475 -6.558 13.484 1.00 97.25 86 ILE A N 1
ATOM 707 C CA . ILE A 1 86 ? -8.302 -7.190 12.445 1.00 97.25 86 ILE A CA 1
ATOM 708 C C . ILE A 1 86 ? -8.203 -6.427 11.119 1.00 97.25 86 ILE A C 1
ATOM 710 O O . ILE A 1 86 ? -8.128 -7.047 10.059 1.00 97.25 86 ILE A O 1
ATOM 714 N N . TYR A 1 87 ? -8.129 -5.099 11.169 1.00 97.94 87 TYR A N 1
ATOM 715 C CA . TYR A 1 87 ? -7.951 -4.234 10.010 1.00 97.94 87 TYR A CA 1
ATOM 716 C C . TYR A 1 87 ? -6.624 -4.529 9.308 1.00 97.94 87 TYR A C 1
ATOM 718 O O . TYR A 1 87 ? -6.592 -4.626 8.084 1.00 97.94 87 TYR A O 1
ATOM 726 N N . PHE A 1 88 ? -5.541 -4.765 10.055 1.00 98.38 88 PHE A N 1
ATOM 727 C CA . PHE A 1 88 ? -4.258 -5.191 9.490 1.00 98.38 88 PHE A CA 1
ATOM 728 C C . PHE A 1 88 ? -4.307 -6.589 8.874 1.00 98.38 88 PHE A C 1
ATOM 730 O O . PHE A 1 88 ? -3.764 -6.780 7.786 1.00 98.38 88 PHE A O 1
ATOM 737 N N . ILE A 1 89 ? -4.994 -7.549 9.498 1.00 98.00 89 ILE A N 1
ATOM 738 C CA . ILE A 1 89 ? -5.198 -8.878 8.897 1.00 98.00 89 ILE A CA 1
ATOM 739 C C . ILE A 1 89 ? -5.964 -8.754 7.577 1.00 98.00 89 ILE A C 1
ATOM 741 O O . ILE A 1 89 ? -5.539 -9.299 6.559 1.00 98.00 89 ILE A O 1
ATOM 745 N N . LEU A 1 90 ? -7.066 -8.002 7.574 1.00 97.75 90 LEU A N 1
ATOM 746 C CA . LEU A 1 90 ? -7.864 -7.753 6.377 1.00 97.75 90 LEU A CA 1
ATOM 747 C C . LEU A 1 90 ? -7.027 -7.065 5.294 1.00 97.75 90 LEU A C 1
ATOM 749 O O . LEU A 1 90 ? -7.044 -7.484 4.140 1.00 97.75 90 LEU A O 1
ATOM 753 N N . THR A 1 91 ? -6.245 -6.05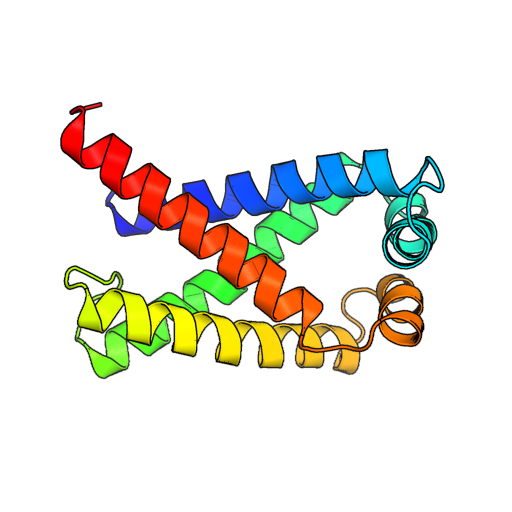8 5.680 1.00 98.31 91 THR A N 1
ATOM 754 C CA . THR A 1 91 ? -5.325 -5.335 4.796 1.00 98.31 91 THR A CA 1
ATOM 755 C C . THR A 1 91 ? -4.317 -6.278 4.152 1.00 98.31 91 THR A C 1
ATOM 757 O O . THR A 1 91 ? -4.133 -6.242 2.936 1.00 98.31 91 THR A O 1
ATOM 760 N N . PHE A 1 92 ? -3.703 -7.159 4.941 1.00 98.25 92 PHE A N 1
ATOM 761 C CA . PHE A 1 92 ? -2.752 -8.143 4.440 1.00 98.25 92 PHE A CA 1
ATOM 762 C C . PHE A 1 92 ? -3.413 -9.102 3.441 1.00 98.25 92 PHE A C 1
ATOM 764 O O . PHE A 1 92 ? -2.896 -9.294 2.342 1.00 98.25 92 PHE A O 1
ATOM 771 N N . ILE A 1 93 ? -4.583 -9.657 3.776 1.00 98.19 93 ILE A N 1
ATOM 772 C CA . ILE A 1 93 ? -5.318 -10.590 2.906 1.00 98.19 93 ILE A CA 1
ATOM 773 C C . ILE A 1 93 ? -5.712 -9.916 1.588 1.00 98.19 93 ILE A C 1
ATOM 775 O O . ILE A 1 93 ? -5.436 -10.447 0.510 1.00 98.19 93 ILE A O 1
ATOM 779 N N . VAL A 1 94 ? -6.339 -8.740 1.652 1.00 98.06 94 VAL A N 1
ATOM 780 C CA . VAL A 1 94 ? -6.815 -8.025 0.460 1.00 98.06 94 VAL A CA 1
ATOM 781 C C . VAL A 1 94 ? -5.640 -7.538 -0.383 1.00 98.06 94 VAL A C 1
ATOM 783 O O . VAL A 1 94 ? -5.676 -7.684 -1.602 1.00 98.06 94 VAL A O 1
ATOM 786 N N . GLY A 1 95 ? -4.570 -7.036 0.239 1.00 97.94 95 GLY A N 1
ATOM 787 C CA . GLY A 1 95 ? -3.344 -6.656 -0.459 1.00 97.94 95 GLY A CA 1
ATOM 788 C C . GLY A 1 95 ? -2.680 -7.843 -1.161 1.00 97.94 95 GLY A C 1
ATOM 789 O O . GLY A 1 95 ? -2.273 -7.723 -2.314 1.00 97.94 95 GLY A O 1
ATOM 790 N N . TYR A 1 96 ? -2.645 -9.015 -0.519 1.00 97.94 96 TYR A N 1
ATOM 791 C CA . TYR A 1 96 ? -2.099 -10.243 -1.105 1.00 97.94 96 TYR A CA 1
ATOM 792 C C . TYR A 1 96 ? -2.895 -10.685 -2.338 1.00 97.94 96 TYR A C 1
ATOM 794 O O . TYR A 1 96 ? -2.325 -10.996 -3.388 1.00 97.94 96 TYR A O 1
ATOM 802 N N . ILE A 1 97 ? -4.226 -10.681 -2.233 1.00 97.56 97 ILE A N 1
ATOM 803 C CA . ILE A 1 97 ? -5.116 -11.003 -3.354 1.00 97.56 97 ILE A CA 1
ATOM 804 C C . ILE A 1 97 ? -4.965 -9.963 -4.468 1.00 97.56 97 ILE A C 1
ATOM 806 O O . ILE A 1 97 ? -4.829 -10.343 -5.631 1.00 97.56 97 ILE A O 1
ATOM 810 N N . GLY A 1 98 ? -4.946 -8.674 -4.126 1.00 96.19 98 GLY A N 1
ATOM 811 C CA . GLY A 1 98 ? -4.783 -7.573 -5.074 1.00 96.19 98 GLY A CA 1
ATOM 812 C C . GLY A 1 98 ? -3.500 -7.702 -5.892 1.00 96.19 98 GLY A C 1
ATOM 813 O O . GLY A 1 98 ? -3.543 -7.633 -7.118 1.00 96.19 98 GLY A O 1
ATOM 814 N N . ASP A 1 99 ? -2.381 -8.007 -5.240 1.00 95.62 99 ASP A N 1
ATOM 815 C CA . ASP A 1 99 ? -1.090 -8.214 -5.902 1.00 95.62 99 ASP A CA 1
ATOM 816 C C . ASP A 1 99 ? -1.112 -9.422 -6.861 1.00 95.62 99 ASP A C 1
ATOM 818 O O . ASP A 1 99 ? -0.607 -9.371 -7.987 1.00 95.62 99 ASP A O 1
ATOM 822 N N . ILE A 1 100 ? -1.794 -10.509 -6.477 1.00 95.50 100 ILE A N 1
ATOM 823 C CA . ILE A 1 100 ? -2.020 -11.656 -7.370 1.00 95.50 100 ILE A CA 1
ATOM 824 C C . ILE A 1 100 ? -2.897 -11.276 -8.567 1.00 95.50 100 ILE A C 1
ATOM 826 O O . ILE A 1 100 ? -2.632 -11.745 -9.679 1.00 95.50 100 ILE A O 1
ATOM 830 N N . VAL A 1 101 ? -3.939 -10.470 -8.362 1.00 95.88 101 VAL A N 1
ATOM 831 C CA . VAL A 1 101 ? -4.837 -10.009 -9.430 1.00 95.88 101 VAL A CA 1
ATOM 832 C C . VAL A 1 101 ? -4.081 -9.120 -10.416 1.00 95.88 101 VAL A C 1
ATOM 834 O O . VAL A 1 101 ? -4.160 -9.376 -11.617 1.00 95.88 101 VAL A O 1
ATOM 837 N N . ILE A 1 102 ? -3.278 -8.168 -9.933 1.00 94.00 102 ILE A N 1
ATOM 838 C CA . ILE A 1 102 ? -2.405 -7.312 -10.756 1.00 94.00 102 ILE A CA 1
ATOM 839 C C . ILE A 1 102 ? -1.506 -8.164 -11.655 1.00 94.00 102 ILE A C 1
ATOM 841 O O . ILE A 1 102 ? -1.433 -7.941 -12.869 1.00 94.00 102 ILE A O 1
ATOM 845 N N . TYR A 1 103 ? -0.876 -9.191 -11.081 1.00 94.44 103 TYR A N 1
ATOM 846 C CA . TYR A 1 103 ? -0.049 -10.130 -11.831 1.00 94.44 103 TYR A CA 1
ATOM 847 C C . TYR A 1 103 ? -0.849 -10.923 -12.876 1.00 94.44 103 TYR A C 1
ATOM 849 O O . TYR A 1 103 ? -0.433 -11.018 -14.036 1.00 94.44 103 TYR A O 1
ATOM 857 N N . LYS A 1 104 ? -1.978 -11.525 -12.473 1.00 93.69 104 LYS A N 1
ATOM 858 C CA . LYS A 1 104 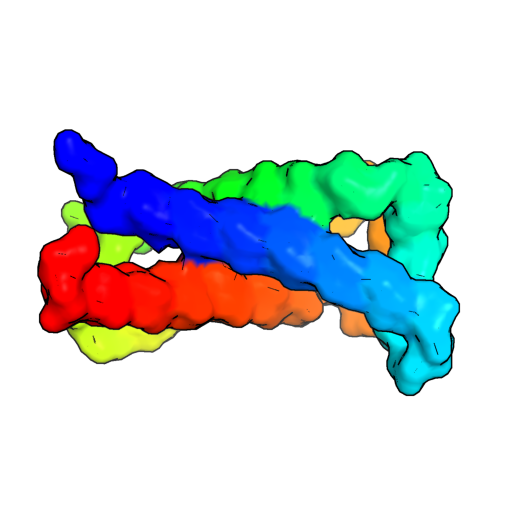? -2.786 -12.409 -13.332 1.00 93.69 104 LYS A CA 1
ATOM 859 C C . LYS A 1 104 ? -3.417 -11.653 -14.498 1.00 93.69 104 LYS A C 1
ATOM 861 O O . LYS A 1 104 ? -3.409 -12.169 -15.610 1.00 93.69 104 LYS A O 1
ATOM 866 N N . LEU A 1 105 ? -3.915 -10.443 -14.253 1.00 94.06 105 LEU A N 1
ATOM 867 C CA . LEU A 1 105 ? -4.521 -9.583 -15.271 1.00 94.06 105 LEU A CA 1
ATOM 868 C C . LEU A 1 105 ? -3.489 -8.824 -16.110 1.00 94.06 105 LEU A C 1
ATOM 870 O O . LEU A 1 105 ? -3.868 -8.136 -17.051 1.00 94.06 105 LEU A O 1
ATOM 874 N N . ASN A 1 106 ? -2.192 -8.961 -15.808 1.00 92.44 106 ASN A N 1
ATOM 875 C CA . ASN A 1 106 ? -1.118 -8.282 -16.530 1.00 92.44 106 ASN A CA 1
ATOM 876 C C . ASN A 1 106 ? -1.284 -6.751 -16.561 1.00 92.44 106 ASN A C 1
ATOM 878 O O . ASN A 1 106 ? -0.941 -6.123 -17.560 1.00 92.44 106 ASN A O 1
ATOM 882 N N . ILE A 1 107 ? -1.796 -6.160 -15.473 1.00 90.44 107 ILE A N 1
ATOM 883 C CA . ILE A 1 107 ? -2.057 -4.710 -15.384 1.00 90.44 107 ILE A CA 1
ATOM 884 C C . ILE A 1 107 ? -0.757 -3.920 -15.598 1.00 90.44 107 ILE A C 1
ATOM 886 O O . ILE A 1 107 ? -0.750 -2.896 -16.273 1.00 90.44 107 ILE A O 1
ATOM 890 N N . PHE A 1 108 ? 0.361 -4.443 -15.082 1.00 91.56 108 PHE A N 1
ATOM 891 C CA . PHE A 1 108 ? 1.701 -3.893 -15.283 1.00 91.56 108 PHE A CA 1
ATOM 892 C C . PHE A 1 108 ? 2.633 -4.958 -15.887 1.00 91.56 108 PHE A C 1
ATOM 894 O O . PHE A 1 108 ? 3.222 -5.748 -15.143 1.00 91.56 108 PHE A O 1
ATOM 901 N N . PRO A 1 109 ? 2.802 -5.005 -17.223 1.00 89.06 109 PRO A N 1
ATOM 902 C CA . PRO A 1 109 ? 3.544 -6.078 -17.887 1.00 89.06 109 PRO A CA 1
ATOM 903 C C . PRO A 1 109 ? 4.986 -6.241 -17.401 1.00 89.06 109 PRO A C 1
ATOM 905 O O . PRO A 1 109 ? 5.429 -7.358 -17.138 1.00 89.06 109 PRO A O 1
ATOM 908 N N . LEU A 1 110 ? 5.699 -5.131 -17.206 1.00 91.69 110 LEU A N 1
ATOM 909 C CA . LEU A 1 110 ? 7.105 -5.135 -16.790 1.00 91.69 110 LEU A CA 1
ATOM 910 C C . LEU A 1 110 ? 7.300 -5.472 -15.307 1.00 91.69 110 LEU A C 1
ATOM 912 O O . LEU A 1 110 ? 8.365 -5.947 -14.914 1.00 91.69 110 LEU A O 1
ATOM 916 N N . LEU A 1 111 ? 6.246 -5.341 -14.494 1.00 89.88 111 LEU A N 1
ATOM 917 C CA . LEU A 1 111 ? 6.262 -5.763 -13.093 1.00 89.88 111 LEU A CA 1
ATOM 918 C C . LEU A 1 111 ? 6.369 -7.294 -12.962 1.00 89.88 111 LEU A C 1
ATOM 920 O O . LEU A 1 111 ? 6.836 -7.807 -11.948 1.00 89.88 111 LEU A O 1
ATOM 924 N N . LYS A 1 112 ? 6.024 -8.057 -14.012 1.00 89.88 112 LYS A N 1
ATOM 925 C CA . LYS A 1 112 ? 6.216 -9.519 -14.037 1.00 89.88 112 LYS A CA 1
ATOM 926 C C . LYS A 1 112 ? 7.664 -9.937 -13.824 1.00 89.88 112 LYS A C 1
ATOM 928 O O . LYS A 1 112 ? 7.884 -11.002 -13.250 1.00 89.88 112 LYS A O 1
ATOM 933 N N . THR A 1 113 ? 8.634 -9.134 -14.255 1.00 89.50 113 THR A N 1
ATOM 934 C CA . THR A 1 113 ? 10.052 -9.446 -14.043 1.00 89.50 113 THR A CA 1
ATOM 935 C C . THR A 1 113 ? 10.404 -9.406 -12.561 1.00 89.50 113 THR A C 1
ATOM 937 O O . THR A 1 113 ? 11.035 -10.337 -12.071 1.00 89.50 113 THR A O 1
ATOM 940 N N . TYR A 1 114 ? 9.898 -8.409 -11.831 1.00 90.88 114 TYR A N 1
ATOM 941 C CA . TYR A 1 114 ? 10.015 -8.338 -10.375 1.00 90.88 114 TYR A CA 1
ATOM 942 C C . TYR A 1 114 ? 9.353 -9.546 -9.699 1.00 90.88 114 TYR A C 1
ATOM 944 O O . TYR A 1 114 ? 9.994 -10.266 -8.932 1.00 90.88 114 TYR A O 1
ATOM 952 N N . TYR A 1 115 ? 8.107 -9.861 -10.069 1.00 90.88 115 TYR A N 1
ATOM 953 C CA . TYR A 1 115 ? 7.384 -11.001 -9.494 1.00 90.88 115 TYR A CA 1
ATOM 954 C C . TYR A 1 115 ? 8.060 -12.359 -9.725 1.00 90.88 115 TYR A C 1
ATOM 956 O O . TYR A 1 115 ? 7.872 -13.271 -8.921 1.00 90.88 115 TYR A O 1
ATOM 964 N N . ARG A 1 116 ? 8.841 -12.524 -10.800 1.00 89.88 116 ARG A N 1
ATOM 965 C CA . ARG A 1 116 ? 9.627 -13.748 -11.035 1.00 89.88 116 ARG A CA 1
ATOM 966 C C . ARG A 1 116 ? 10.775 -13.912 -10.040 1.00 89.88 116 ARG A C 1
ATOM 968 O O . ARG A 1 116 ? 11.163 -15.043 -9.779 1.00 89.88 116 ARG A O 1
ATOM 975 N N . VAL A 1 117 ? 11.310 -12.813 -9.509 1.00 90.69 117 VAL A N 1
ATOM 976 C CA . VAL A 1 117 ? 12.423 -12.836 -8.549 1.00 90.69 117 VAL A CA 1
ATOM 977 C C . VAL A 1 117 ? 11.917 -13.014 -7.126 1.00 90.69 117 VAL A C 1
ATOM 979 O O . VAL A 1 117 ? 12.448 -13.831 -6.381 1.00 90.69 117 VAL A O 1
ATOM 982 N N . VAL A 1 118 ? 10.896 -12.250 -6.744 1.00 89.62 118 VAL A N 1
ATOM 983 C CA . VAL A 1 118 ? 10.482 -12.142 -5.337 1.00 89.62 118 VAL A CA 1
ATOM 984 C C . VAL A 1 118 ? 9.183 -12.870 -4.996 1.00 89.62 118 VAL A C 1
ATOM 986 O O . VAL A 1 118 ? 8.825 -12.980 -3.825 1.00 89.62 118 VAL A O 1
ATOM 989 N N . GLY A 1 119 ? 8.469 -13.356 -6.012 1.00 91.06 119 GLY A N 1
ATOM 990 C CA . GLY A 1 119 ? 7.114 -13.871 -5.874 1.00 91.06 119 GLY A CA 1
ATOM 991 C C . GLY A 1 119 ? 6.048 -12.770 -5.849 1.00 91.06 119 GLY A C 1
ATOM 992 O O . GLY A 1 119 ? 6.317 -11.595 -5.620 1.00 91.06 119 GLY A O 1
ATOM 993 N N . LYS A 1 120 ? 4.803 -13.173 -6.099 1.00 92.00 120 LYS A N 1
ATOM 994 C CA . LYS A 1 120 ? 3.601 -12.324 -6.032 1.00 92.00 120 LYS A CA 1
ATOM 995 C C . LYS A 1 120 ? 2.844 -12.559 -4.724 1.00 92.00 120 LYS A C 1
ATOM 997 O O . LYS A 1 120 ? 2.942 -13.638 -4.139 1.00 92.00 120 LYS A O 1
ATOM 1002 N N . GLY A 1 121 ? 2.054 -11.587 -4.301 1.00 93.44 121 GLY A N 1
ATOM 1003 C CA . GLY A 1 121 ? 1.242 -11.616 -3.089 1.00 93.44 121 GLY A CA 1
ATOM 1004 C C . GLY A 1 121 ? 1.928 -10.913 -1.922 1.00 93.44 121 GLY A C 1
ATOM 1005 O O . GLY A 1 121 ? 1.462 -9.874 -1.462 1.00 93.44 121 GLY A O 1
ATOM 1006 N N . LEU A 1 122 ? 3.040 -11.475 -1.434 1.00 94.19 122 LEU A N 1
ATOM 1007 C CA . LEU A 1 122 ? 3.656 -11.037 -0.177 1.00 94.19 122 LEU A CA 1
ATOM 1008 C C . LEU A 1 122 ? 4.102 -9.567 -0.220 1.00 94.19 122 LEU A C 1
ATOM 1010 O O . LEU A 1 122 ? 3.695 -8.783 0.632 1.00 94.19 122 LEU A O 1
ATOM 1014 N N . TRP A 1 123 ? 4.893 -9.172 -1.217 1.00 93.56 123 TRP A N 1
ATOM 1015 C CA . TRP A 1 123 ? 5.438 -7.812 -1.285 1.00 93.56 123 TRP A CA 1
ATOM 1016 C C . TRP A 1 123 ? 4.361 -6.754 -1.516 1.00 93.56 123 TRP A C 1
ATOM 1018 O O . TRP A 1 123 ? 4.388 -5.720 -0.851 1.00 93.56 123 TRP A O 1
ATOM 1028 N N . GLY A 1 124 ? 3.364 -7.037 -2.361 1.00 93.56 124 GLY A N 1
ATOM 1029 C CA . GLY A 1 124 ? 2.210 -6.151 -2.503 1.00 93.56 124 GLY A CA 1
ATOM 1030 C C . GLY A 1 124 ? 1.403 -6.035 -1.208 1.00 93.56 124 GLY A C 1
ATOM 1031 O O . GLY A 1 124 ? 1.065 -4.928 -0.798 1.00 93.56 124 GLY A O 1
ATOM 1032 N N . SER A 1 125 ? 1.169 -7.144 -0.496 1.00 96.69 125 SER A N 1
ATOM 1033 C CA . SER A 1 125 ? 0.469 -7.109 0.798 1.00 96.69 125 SER A CA 1
ATOM 1034 C C . SER A 1 125 ? 1.203 -6.270 1.845 1.00 96.69 125 SER A C 1
ATOM 1036 O O . SER A 1 125 ? 0.574 -5.469 2.533 1.00 96.69 125 SER A O 1
ATOM 1038 N N . LEU A 1 126 ? 2.532 -6.390 1.920 1.00 96.69 126 LEU A N 1
ATOM 1039 C CA . LEU A 1 126 ? 3.362 -5.613 2.837 1.00 96.69 126 LEU A CA 1
ATOM 1040 C C . LEU A 1 126 ? 3.383 -4.127 2.465 1.00 96.69 126 LEU A C 1
ATOM 1042 O O . LEU A 1 126 ? 3.341 -3.290 3.361 1.00 96.69 126 LEU A O 1
ATOM 1046 N N . ALA A 1 127 ? 3.390 -3.790 1.172 1.00 96.00 127 ALA A N 1
ATOM 1047 C CA . ALA A 1 127 ? 3.322 -2.403 0.716 1.00 96.00 127 ALA A CA 1
ATOM 1048 C C . ALA A 1 127 ? 2.001 -1.728 1.124 1.00 96.00 127 ALA A C 1
ATOM 1050 O O . ALA A 1 127 ? 2.005 -0.611 1.643 1.00 96.00 127 ALA A O 1
ATOM 1051 N N . ILE A 1 128 ? 0.871 -2.422 0.959 1.00 98.19 128 ILE A N 1
ATOM 1052 C CA . ILE A 1 128 ? -0.435 -1.905 1.390 1.00 98.19 128 ILE A CA 1
ATOM 1053 C C . ILE A 1 128 ? -0.516 -1.837 2.920 1.00 98.19 128 ILE A C 1
ATOM 1055 O O . ILE A 1 128 ? -0.995 -0.840 3.457 1.00 98.19 128 ILE A O 1
ATOM 1059 N N . LEU A 1 129 ? -0.006 -2.847 3.633 1.00 98.12 129 LEU A N 1
ATOM 1060 C CA . LEU A 1 129 ? 0.049 -2.846 5.097 1.00 98.12 129 LEU A CA 1
ATOM 1061 C C . LEU A 1 129 ? 0.863 -1.660 5.631 1.00 98.12 129 LEU A C 1
ATOM 1063 O O . LEU A 1 129 ? 0.424 -0.986 6.562 1.00 98.12 129 LEU A O 1
ATOM 1067 N N . PHE A 1 130 ? 2.013 -1.379 5.014 1.00 98.00 130 PHE A N 1
ATOM 1068 C CA . PHE A 1 130 ? 2.838 -0.215 5.321 1.00 98.00 130 PHE A CA 1
ATOM 1069 C C . PHE A 1 130 ? 2.064 1.088 5.094 1.00 98.00 130 PHE A C 1
ATOM 1071 O O . PHE A 1 130 ? 1.993 1.916 6.001 1.00 98.00 130 PHE A O 1
ATOM 1078 N N . SER A 1 131 ? 1.418 1.238 3.933 1.00 98.12 131 SER A N 1
ATOM 1079 C CA . SER A 1 131 ? 0.602 2.416 3.615 1.00 98.12 131 SER A CA 1
ATOM 1080 C C . SER A 1 131 ? -0.507 2.651 4.641 1.00 98.12 131 SER A C 1
ATOM 1082 O O . SER A 1 131 ? -0.642 3.755 5.174 1.00 98.12 131 SER A O 1
ATOM 1084 N N . VAL A 1 132 ? -1.264 1.603 4.973 1.00 98.19 1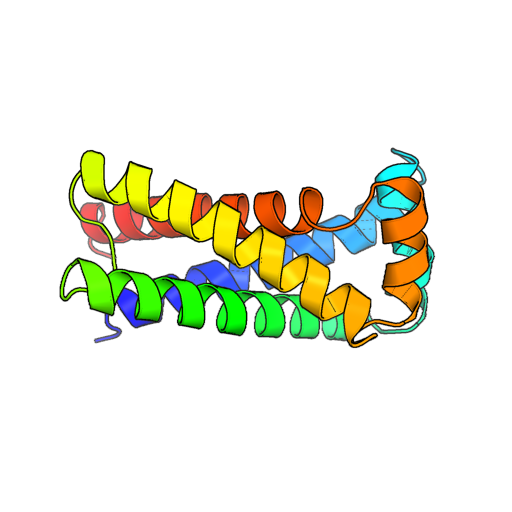32 VAL A N 1
ATOM 1085 C CA . VAL A 1 132 ? -2.355 1.661 5.953 1.00 98.19 132 VAL A CA 1
ATOM 1086 C C . VAL A 1 132 ? -1.824 1.989 7.345 1.00 98.19 132 VAL A C 1
ATOM 1088 O O . VAL A 1 132 ? -2.388 2.851 8.015 1.00 98.19 132 VAL A O 1
ATOM 1091 N N . GLY A 1 133 ? -0.733 1.353 7.776 1.00 97.81 133 GLY A N 1
ATOM 1092 C CA . GLY A 1 133 ? -0.128 1.592 9.086 1.00 97.81 133 GLY A CA 1
ATOM 1093 C C . GLY A 1 133 ? 0.353 3.032 9.259 1.00 97.81 133 GLY A C 1
ATOM 1094 O O . GLY A 1 133 ? 0.009 3.678 10.249 1.00 97.81 133 GLY A O 1
ATOM 1095 N N . VAL A 1 134 ? 1.080 3.561 8.270 1.00 97.56 134 VAL A N 1
ATOM 1096 C CA . VAL A 1 134 ? 1.532 4.962 8.269 1.00 97.56 134 VAL A CA 1
ATOM 1097 C C . VAL A 1 134 ? 0.342 5.920 8.243 1.00 97.56 134 VAL A C 1
ATOM 1099 O O . VAL A 1 134 ? 0.341 6.911 8.966 1.00 97.56 134 VAL A O 1
ATOM 1102 N N . SER A 1 135 ? -0.697 5.614 7.467 1.00 97.62 135 SER A N 1
ATOM 1103 C CA . SER A 1 135 ? -1.874 6.481 7.346 1.00 97.62 135 SER A CA 1
ATOM 1104 C C . SER A 1 135 ? -2.739 6.497 8.608 1.00 97.62 135 SER A C 1
ATOM 1106 O O . SER A 1 135 ? -3.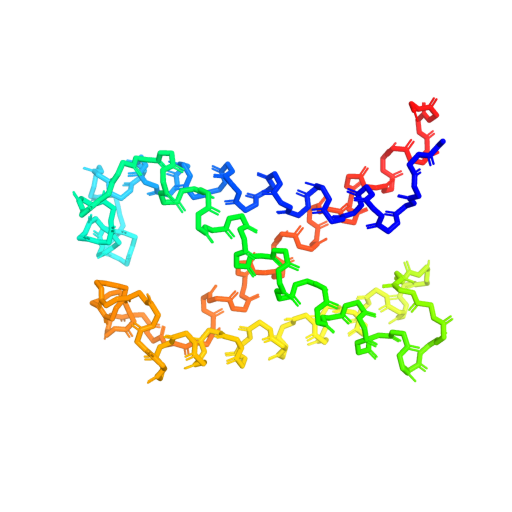240 7.556 8.975 1.00 97.62 135 SER A O 1
ATOM 1108 N N . LEU A 1 136 ? -2.887 5.364 9.307 1.00 97.12 136 LEU A N 1
ATOM 1109 C CA . LEU A 1 136 ? -3.557 5.317 10.614 1.00 97.12 136 LEU A CA 1
ATOM 1110 C C . LEU A 1 136 ? -2.778 6.123 11.659 1.00 97.12 136 LEU A C 1
ATOM 1112 O O . LEU A 1 136 ? -3.376 6.854 12.444 1.00 97.12 136 LEU A O 1
ATOM 1116 N N . LEU A 1 137 ? -1.446 6.028 11.644 1.00 95.38 137 LEU A N 1
ATOM 1117 C CA . LEU A 1 137 ? -0.591 6.825 12.519 1.00 95.38 137 LEU A CA 1
ATOM 1118 C C . LEU A 1 137 ? -0.692 8.323 12.196 1.00 95.38 137 LEU A C 1
ATOM 1120 O O . LEU A 1 137 ? -0.821 9.134 13.10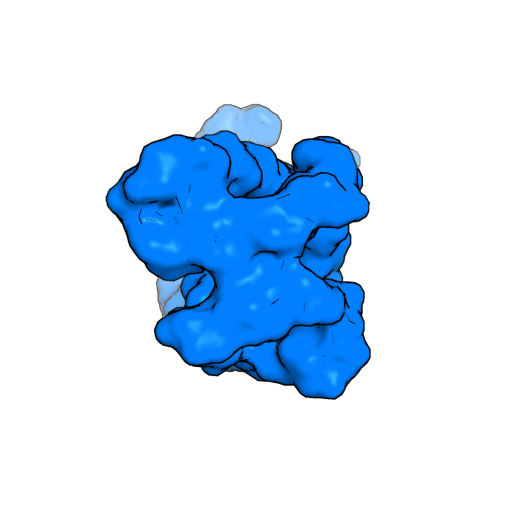9 1.00 95.38 137 LEU A O 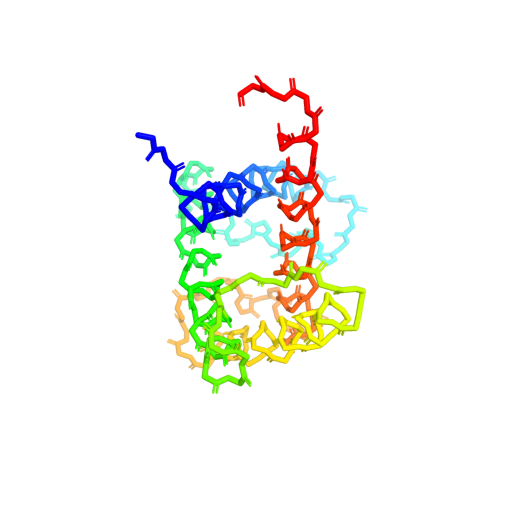1
ATOM 1124 N N . GLY A 1 138 ? -0.696 8.689 10.914 1.00 94.44 138 GLY A N 1
ATOM 1125 C CA . GLY A 1 138 ? -0.912 10.066 10.470 1.00 94.44 138 GLY A CA 1
ATOM 1126 C C . GLY A 1 138 ? -2.265 10.618 10.920 1.00 94.44 138 GLY A C 1
ATOM 1127 O O . GLY A 1 138 ? -2.326 11.732 11.435 1.00 94.44 138 GLY A O 1
ATOM 1128 N N . LEU A 1 139 ? -3.333 9.823 10.800 1.00 94.81 139 LEU A N 1
ATOM 1129 C CA . LEU A 1 139 ? -4.673 10.203 11.251 1.00 94.81 139 LEU A CA 1
ATOM 1130 C C . LEU A 1 139 ? -4.728 10.394 12.773 1.00 94.81 139 LEU A C 1
ATOM 1132 O O . LEU A 1 139 ? -5.218 11.417 13.237 1.00 94.81 139 LEU A O 1
ATOM 1136 N N . TYR A 1 140 ? -4.139 9.474 13.540 1.00 92.69 140 TYR A N 1
ATOM 1137 C CA . TYR A 1 140 ? -4.040 9.595 14.997 1.00 92.69 140 TYR A CA 1
ATOM 1138 C C . TYR A 1 140 ? -3.294 10.869 15.429 1.00 92.69 140 TYR A C 1
ATOM 1140 O O . TYR A 1 140 ? -3.679 11.533 16.391 1.00 92.69 140 TYR A O 1
ATOM 1148 N N . ILE A 1 141 ? -2.215 11.231 14.730 1.00 92.31 141 ILE A N 1
ATOM 1149 C CA . ILE A 1 141 ? -1.460 12.462 15.003 1.00 92.31 141 ILE A CA 1
ATOM 1150 C C . ILE A 1 141 ? -2.291 13.701 14.652 1.00 92.31 141 ILE A C 1
ATOM 1152 O O . ILE A 1 141 ? -2.255 14.675 15.401 1.00 92.31 141 ILE A O 1
ATOM 1156 N N . TYR A 1 142 ? -3.024 13.673 13.538 1.00 91.12 142 TYR A N 1
ATOM 1157 C CA . TYR A 1 142 ? -3.889 14.770 13.105 1.00 91.12 142 TYR A CA 1
ATOM 1158 C C . TYR A 1 142 ? -4.997 15.049 14.131 1.00 91.12 142 TYR A C 1
ATOM 1160 O O . TYR A 1 142 ? -5.123 16.175 14.609 1.00 91.12 142 TYR A O 1
ATOM 1168 N N . GLU A 1 143 ? -5.712 14.006 14.564 1.00 88.69 143 GLU A N 1
ATOM 1169 C CA . GLU A 1 143 ? -6.798 14.108 15.548 1.00 88.69 143 GLU A CA 1
ATOM 1170 C C . GLU A 1 143 ? -6.325 14.642 16.909 1.00 88.69 143 GLU A C 1
ATOM 1172 O O . GLU A 1 143 ? -7.014 15.449 17.529 1.00 88.69 143 GLU A O 1
ATOM 1177 N N . ASN A 1 144 ? -5.139 14.233 17.371 1.00 86.12 144 ASN A N 1
ATOM 1178 C CA . ASN A 1 144 ? -4.621 14.655 18.676 1.00 86.12 144 ASN A CA 1
ATOM 1179 C C . ASN A 1 144 ? -3.986 16.052 18.680 1.00 86.12 144 ASN A C 1
ATOM 1181 O O . ASN A 1 144 ? -3.886 16.661 19.743 1.00 86.12 144 ASN A O 1
ATOM 1185 N N . ASN A 1 145 ? -3.537 16.557 17.527 1.00 83.00 145 ASN A N 1
ATOM 1186 C CA . ASN A 1 145 ? -2.882 17.866 17.433 1.00 83.00 145 ASN A CA 1
ATOM 1187 C C . ASN A 1 145 ? -3.810 18.990 16.950 1.00 83.00 145 ASN A C 1
ATOM 1189 O O . ASN A 1 145 ? -3.370 20.136 16.896 1.00 83.00 145 ASN A O 1
ATOM 1193 N N . GLY A 1 146 ? -5.073 18.692 16.623 1.00 61.44 146 GLY A N 1
ATOM 1194 C CA . GLY A 1 146 ? -6.078 19.705 16.284 1.00 61.44 146 GLY A CA 1
ATOM 1195 C C . GLY A 1 146 ? -5.729 20.571 15.067 1.00 61.44 146 GLY A C 1
ATOM 1196 O O . GLY A 1 146 ? -6.123 21.737 15.025 1.00 61.44 146 GLY A O 1
ATOM 1197 N N . ILE A 1 147 ? -4.964 20.023 14.116 1.00 50.41 147 ILE A N 1
ATOM 1198 C CA . ILE A 1 147 ? -4.796 20.612 12.774 1.00 50.41 147 ILE A CA 1
ATOM 1199 C C . ILE A 1 147 ? -6.054 20.303 11.954 1.00 50.41 147 ILE A C 1
ATOM 1201 O O . ILE A 1 147 ? -6.729 19.308 12.277 1.00 50.41 147 ILE A O 1
#

pLDDT: mean 93.39, std 6.58, range [50.41, 98.38]

Foldseek 3Di:
DQDLLRLLLVLLLVLQLVVLLVLQVVLVVPPDPLSVLCVQLPVVDPSNVRSNVSSVLLSVLLVVLQVVLCVVPVGRDDDDPVSVVVSLVSLLVSQLVSQVCCQVVCVRVSCVSSCVVPNTRRVSSVSSSVSSVVSVVVSVVCVVVVD

Radius of gyration: 15.81 Å; chains: 1; bounding box: 42×34×39 Å

Secondary structure (DSSP, 8-state):
---HHHHHHHHHHHHHHHHHHHHHHHHTTTSSHHHHTTHHHHHSS-HHHHHHHHHHHHHHHHHHHHHHHHHHHSSSS--SHHHHHHHHHHHHHHHHHHHHHHHHTTSSTTHHHHHHHH-SSHHHHHHHHHHHHHHHHHHHHHHHHT-